Protein AF-A0A7C9AZV1-F1 (afdb_monomer_lite)

Structure (mmCIF, N/CA/C/O backbone):
data_AF-A0A7C9AZV1-F1
#
_entry.id   AF-A0A7C9AZV1-F1
#
loop_
_atom_site.group_PDB
_atom_site.id
_atom_site.type_symbol
_atom_site.label_atom_id
_atom_site.label_alt_id
_atom_site.label_comp_id
_atom_site.label_asym_id
_atom_site.label_entity_id
_atom_site.label_seq_id
_atom_site.pdbx_PDB_ins_code
_atom_site.Cartn_x
_atom_site.Cartn_y
_atom_site.Cartn_z
_atom_site.occupancy
_atom_site.B_iso_or_equiv
_atom_site.auth_seq_id
_atom_site.auth_comp_id
_atom_site.auth_asym_id
_atom_site.auth_atom_id
_atom_site.pdbx_PDB_model_num
ATOM 1 N N . ILE A 1 1 ? -3.620 -3.026 -2.740 1.00 90.94 1 ILE A N 1
ATOM 2 C CA . ILE A 1 1 ? -3.408 -3.235 -1.281 1.00 90.94 1 ILE A CA 1
ATOM 3 C C . ILE A 1 1 ? -4.111 -2.166 -0.442 1.00 90.94 1 ILE A C 1
ATOM 5 O O . ILE A 1 1 ? -5.088 -2.500 0.210 1.00 90.94 1 ILE A O 1
ATOM 9 N N . THR A 1 2 ? -3.701 -0.890 -0.500 1.00 93.62 2 THR A N 1
ATOM 10 C CA . THR A 1 2 ? -4.223 0.191 0.370 1.00 93.62 2 THR A CA 1
ATOM 11 C C . THR A 1 2 ? -5.752 0.277 0.421 1.00 93.62 2 THR A C 1
ATOM 13 O O . THR A 1 2 ? -6.316 0.315 1.506 1.00 93.62 2 THR A O 1
ATOM 16 N N . LYS A 1 3 ? -6.430 0.249 -0.737 1.00 92.31 3 LYS A N 1
ATOM 17 C CA . LYS A 1 3 ? -7.902 0.273 -0.813 1.00 92.31 3 LYS A CA 1
ATOM 18 C C . LYS A 1 3 ? -8.541 -0.881 -0.026 1.00 92.31 3 LYS A C 1
ATOM 20 O O . LYS A 1 3 ? -9.388 -0.643 0.821 1.00 92.31 3 LYS A O 1
ATOM 25 N N . CYS A 1 4 ? -8.059 -2.104 -0.249 1.00 92.94 4 CYS A N 1
ATOM 26 C CA . CYS A 1 4 ? -8.553 -3.306 0.425 1.00 92.94 4 CYS A CA 1
ATOM 27 C C . CYS A 1 4 ? -8.386 -3.221 1.953 1.00 92.94 4 CYS A C 1
ATOM 29 O O . CYS A 1 4 ? -9.315 -3.538 2.689 1.00 92.94 4 CYS A O 1
ATOM 31 N N . VAL A 1 5 ? -7.240 -2.718 2.428 1.00 93.00 5 VAL A N 1
ATOM 32 C CA . VAL A 1 5 ? -6.989 -2.522 3.866 1.00 93.00 5 VAL A CA 1
ATOM 33 C C . VAL A 1 5 ? -7.923 -1.462 4.459 1.00 93.00 5 VAL A C 1
ATOM 35 O O . VAL A 1 5 ? -8.500 -1.690 5.518 1.00 93.00 5 VAL A O 1
ATOM 38 N N . ILE A 1 6 ? -8.129 -0.330 3.775 1.00 93.06 6 ILE A N 1
ATOM 39 C CA . ILE A 1 6 ? -9.076 0.709 4.219 1.00 93.06 6 ILE A CA 1
ATOM 40 C C . ILE A 1 6 ? -10.487 0.131 4.350 1.00 93.06 6 ILE A C 1
ATOM 42 O O . ILE A 1 6 ? -11.146 0.354 5.364 1.00 93.06 6 ILE A O 1
ATOM 46 N N . ASP A 1 7 ? -10.941 -0.620 3.347 1.00 92.56 7 ASP A N 1
ATOM 47 C CA . ASP A 1 7 ? -12.274 -1.220 3.347 1.00 92.56 7 ASP A CA 1
ATOM 48 C C . ASP A 1 7 ? -12.427 -2.241 4.486 1.00 92.56 7 ASP A C 1
ATOM 50 O O . ASP A 1 7 ? -13.462 -2.278 5.152 1.00 92.56 7 ASP A O 1
ATOM 54 N N . ALA A 1 8 ? -11.387 -3.032 4.763 1.00 92.19 8 ALA A N 1
ATOM 55 C CA . ALA A 1 8 ? -11.372 -3.968 5.884 1.00 92.19 8 ALA A CA 1
ATOM 56 C C . ALA A 1 8 ? -11.443 -3.257 7.246 1.00 92.19 8 ALA A C 1
ATOM 58 O O . ALA A 1 8 ? -12.217 -3.669 8.112 1.00 92.19 8 ALA A O 1
ATOM 59 N N . VAL A 1 9 ? -10.697 -2.162 7.432 1.00 91.38 9 VAL A N 1
ATOM 60 C CA . VAL A 1 9 ? -10.749 -1.381 8.678 1.00 91.38 9 VAL A CA 1
ATOM 61 C C . VAL A 1 9 ? -12.118 -0.725 8.856 1.00 91.38 9 VAL A C 1
ATOM 63 O O . VAL A 1 9 ? -12.703 -0.837 9.929 1.00 91.38 9 VAL A O 1
ATOM 66 N N . LYS A 1 10 ? -12.683 -0.115 7.806 1.00 90.56 10 LYS A N 1
ATOM 67 C CA . LYS A 1 10 ? -14.016 0.513 7.861 1.00 90.56 10 LYS A CA 1
ATOM 68 C C . LYS A 1 10 ? -15.132 -0.473 8.202 1.00 90.56 10 LYS A C 1
ATOM 70 O O . LYS A 1 10 ? -16.105 -0.091 8.848 1.00 90.56 10 LYS A O 1
ATOM 75 N N . LYS A 1 11 ? -15.003 -1.740 7.788 1.00 90.31 11 LYS A N 1
ATOM 76 C CA . LYS A 1 11 ? -15.935 -2.809 8.185 1.00 90.31 11 LYS A CA 1
ATOM 77 C C . LYS A 1 11 ? -15.879 -3.102 9.686 1.00 90.31 11 LYS A C 1
ATOM 79 O O . LYS A 1 11 ? -16.921 -3.395 10.262 1.00 90.31 11 LYS A O 1
ATOM 84 N N . LYS A 1 12 ? -14.697 -3.015 10.307 1.00 87.94 12 LYS A N 1
ATOM 85 C CA . LYS A 1 12 ? -14.504 -3.245 11.749 1.00 87.94 12 LYS A CA 1
ATOM 86 C C . LYS A 1 12 ? -14.849 -2.012 12.593 1.00 87.94 12 LYS A C 1
ATOM 88 O O . LYS A 1 12 ? -15.486 -2.152 13.628 1.00 87.94 12 LYS A O 1
ATOM 93 N N . ASN A 1 13 ? -14.477 -0.813 12.144 1.00 84.88 13 ASN A N 1
ATOM 94 C CA . ASN A 1 13 ? -14.783 0.449 12.814 1.00 84.88 13 ASN A CA 1
ATOM 95 C C . ASN A 1 13 ? -15.235 1.502 11.788 1.00 84.88 13 ASN A C 1
ATOM 97 O O . ASN A 1 13 ? -14.424 2.086 11.068 1.00 84.88 13 ASN A O 1
ATOM 101 N N . LYS A 1 14 ? -16.546 1.775 11.745 1.00 78.62 14 LYS A N 1
ATOM 102 C CA . LYS A 1 14 ? -17.144 2.753 10.817 1.00 78.62 14 LYS A CA 1
ATOM 103 C C . LYS A 1 14 ? -16.707 4.197 11.094 1.00 78.62 14 LYS A C 1
ATOM 105 O O . LYS A 1 14 ? -16.764 5.023 10.188 1.00 78.62 14 LYS A O 1
ATOM 110 N N . ASN A 1 15 ? -16.252 4.487 12.313 1.00 75.50 15 ASN A N 1
ATOM 111 C CA . ASN A 1 15 ? -15.811 5.819 12.729 1.00 75.50 15 ASN A CA 1
ATOM 112 C C . ASN A 1 15 ? -14.323 6.067 12.425 1.00 75.50 15 ASN A C 1
ATOM 114 O O . ASN A 1 15 ? -13.855 7.202 12.515 1.00 75.50 15 ASN A O 1
ATOM 118 N N . ALA A 1 16 ? -13.575 5.032 12.023 1.00 77.12 16 ALA A N 1
ATOM 119 C CA . ALA A 1 16 ? -12.172 5.152 11.653 1.00 77.12 16 ALA A CA 1
ATOM 120 C C . ALA A 1 16 ? -12.030 5.860 10.294 1.00 77.12 16 ALA A C 1
ATOM 122 O O . ALA A 1 16 ? -12.050 5.243 9.223 1.00 77.12 16 ALA A O 1
ATOM 123 N N . ASN A 1 17 ? -11.871 7.184 10.322 1.00 78.75 17 ASN A N 1
ATOM 124 C CA . ASN A 1 17 ? -11.694 7.987 9.115 1.00 78.75 17 ASN A CA 1
ATOM 125 C C . ASN A 1 17 ? -10.228 7.951 8.635 1.00 78.75 17 ASN A C 1
ATOM 127 O O . ASN A 1 17 ? -9.450 8.887 8.828 1.00 78.75 17 ASN A O 1
ATOM 131 N N . LEU A 1 18 ? -9.827 6.822 8.041 1.00 87.00 18 LEU A N 1
ATOM 132 C CA . LEU A 1 18 ? -8.464 6.599 7.554 1.00 87.00 18 LEU A CA 1
ATOM 133 C C . LEU A 1 18 ? -8.224 7.239 6.183 1.00 87.00 18 LEU A C 1
ATOM 135 O O . LEU A 1 18 ? -8.861 6.891 5.186 1.00 87.00 18 LEU A O 1
ATOM 139 N N . LYS A 1 19 ? -7.227 8.128 6.115 1.00 90.81 19 LYS A N 1
ATOM 140 C CA . LYS A 1 19 ? -6.720 8.675 4.849 1.00 90.81 19 LYS A CA 1
ATOM 141 C C . LYS A 1 19 ? -5.730 7.694 4.196 1.00 90.81 19 LYS A C 1
ATOM 143 O O . LYS A 1 19 ? -4.938 7.079 4.912 1.00 90.81 19 LYS A O 1
ATOM 148 N N . PRO A 1 20 ? -5.675 7.590 2.851 1.00 92.94 20 PRO A N 1
ATOM 149 C CA . PRO A 1 20 ? -4.786 6.642 2.171 1.00 92.94 20 PRO A CA 1
ATOM 150 C C . PRO A 1 20 ? -3.299 6.785 2.507 1.00 92.94 20 PRO A C 1
ATOM 152 O O . PRO A 1 20 ? -2.593 5.782 2.541 1.00 92.94 20 PRO A O 1
ATOM 155 N N . HIS A 1 21 ? -2.820 8.004 2.770 1.00 92.81 21 HIS A N 1
ATOM 156 C CA . HIS A 1 21 ? -1.419 8.231 3.139 1.00 92.81 21 HIS A CA 1
ATOM 157 C C . HIS A 1 21 ? -1.060 7.595 4.488 1.00 92.81 21 HIS A C 1
ATOM 159 O O . HIS A 1 21 ? 0.030 7.056 4.618 1.00 92.81 21 HIS A O 1
ATOM 165 N N . ILE A 1 22 ? -1.986 7.593 5.458 1.00 92.00 22 ILE A N 1
ATOM 166 C CA . ILE A 1 22 ? -1.762 6.949 6.756 1.00 92.00 22 ILE A CA 1
ATOM 167 C C . ILE A 1 22 ? -1.540 5.464 6.524 1.00 92.00 22 ILE A C 1
ATOM 169 O O . ILE A 1 22 ? -0.515 4.937 6.919 1.00 92.00 22 ILE A O 1
ATOM 173 N N . VAL A 1 23 ? -2.437 4.810 5.786 1.00 93.69 23 VAL A N 1
ATOM 174 C CA . VAL A 1 23 ? -2.317 3.375 5.497 1.00 93.69 23 VAL A CA 1
ATOM 175 C C . VAL A 1 23 ? -1.017 3.048 4.764 1.00 93.69 23 VAL A C 1
ATOM 177 O O . VAL A 1 23 ? -0.386 2.053 5.092 1.00 93.69 23 VAL A O 1
ATOM 180 N N . LYS A 1 24 ? -0.578 3.886 3.814 1.00 93.88 24 LYS A N 1
ATOM 181 C CA . LYS A 1 24 ? 0.710 3.692 3.126 1.00 93.88 24 LYS A CA 1
ATOM 182 C C . LYS A 1 24 ? 1.907 3.717 4.083 1.00 93.88 24 LYS A C 1
ATOM 184 O O . LYS A 1 24 ? 2.826 2.941 3.871 1.00 93.88 24 LYS A O 1
ATOM 189 N N . ASN A 1 25 ? 1.871 4.527 5.141 1.00 94.19 25 ASN A N 1
ATOM 190 C CA . ASN A 1 25 ? 2.954 4.595 6.129 1.00 94.19 25 ASN A CA 1
ATOM 191 C C . ASN A 1 25 ? 3.066 3.332 7.000 1.00 94.19 25 ASN A C 1
ATOM 193 O O . ASN A 1 25 ? 4.118 3.089 7.578 1.00 94.19 25 ASN A O 1
ATOM 197 N N . TYR A 1 26 ? 2.002 2.528 7.090 1.00 92.75 26 TYR A N 1
ATOM 198 C CA . TYR A 1 26 ? 1.999 1.237 7.794 1.00 92.75 26 T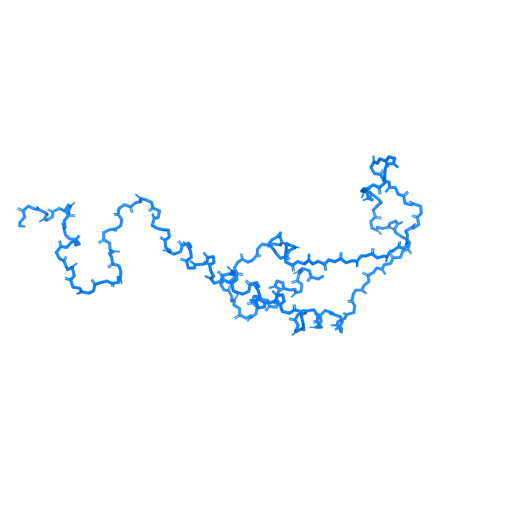YR A CA 1
ATOM 199 C C . TYR A 1 26 ? 2.329 0.053 6.875 1.00 92.75 26 TYR A C 1
ATOM 201 O O . TYR A 1 26 ? 2.222 -1.100 7.288 1.00 92.75 26 TYR A O 1
ATOM 209 N N . LEU A 1 27 ? 2.690 0.310 5.616 1.00 93.25 27 LEU A N 1
ATOM 210 C CA . LEU A 1 27 ? 3.040 -0.728 4.658 1.00 93.25 27 LEU A CA 1
ATOM 211 C C . LEU A 1 27 ? 4.528 -0.664 4.347 1.00 93.25 27 LEU A C 1
ATOM 213 O O . LEU A 1 27 ? 5.050 0.381 3.968 1.00 93.25 27 LEU A O 1
ATOM 217 N N . TRP A 1 28 ? 5.176 -1.821 4.411 1.00 93.25 28 TRP A N 1
ATOM 218 C CA . TRP A 1 28 ? 6.506 -2.012 3.861 1.00 93.25 28 TRP A CA 1
ATOM 219 C C . TRP A 1 28 ? 6.410 -2.994 2.700 1.00 93.25 28 TRP A C 1
ATOM 221 O O . TRP A 1 28 ? 5.999 -4.141 2.875 1.00 93.25 28 TRP A O 1
ATOM 231 N N . VAL A 1 29 ? 6.692 -2.511 1.491 1.00 92.69 29 VAL A N 1
ATOM 232 C CA . VAL A 1 29 ? 6.460 -3.256 0.252 1.00 92.69 29 VAL A CA 1
ATOM 233 C C . VAL A 1 29 ? 7.770 -3.394 -0.502 1.00 92.69 29 VAL A C 1
ATOM 235 O O . VAL A 1 29 ? 8.457 -2.405 -0.743 1.00 92.69 29 VAL A O 1
ATOM 238 N N . PHE A 1 30 ? 8.071 -4.621 -0.911 1.00 94.75 30 PHE A N 1
ATOM 239 C CA . PHE A 1 30 ? 9.182 -4.942 -1.793 1.00 94.75 30 PHE A CA 1
ATOM 240 C C . PHE A 1 30 ? 8.614 -5.283 -3.164 1.00 94.75 30 PHE A C 1
ATOM 242 O O . PHE A 1 30 ? 7.666 -6.065 -3.269 1.00 94.75 30 PHE A O 1
ATOM 249 N N . VAL A 1 31 ? 9.169 -4.675 -4.208 1.00 93.31 31 VAL A N 1
ATOM 250 C CA . VAL A 1 31 ? 8.725 -4.874 -5.587 1.00 93.31 31 VAL A CA 1
ATOM 251 C C . VAL A 1 31 ? 9.936 -5.241 -6.423 1.00 93.31 31 VAL A C 1
ATOM 253 O O . VAL A 1 31 ? 10.929 -4.523 -6.427 1.00 93.31 31 VAL A O 1
ATOM 256 N N . ASN A 1 32 ? 9.828 -6.353 -7.140 1.00 94.12 32 ASN A N 1
ATOM 257 C CA . ASN A 1 32 ? 10.728 -6.705 -8.224 1.00 94.12 32 ASN A CA 1
ATOM 258 C C . ASN A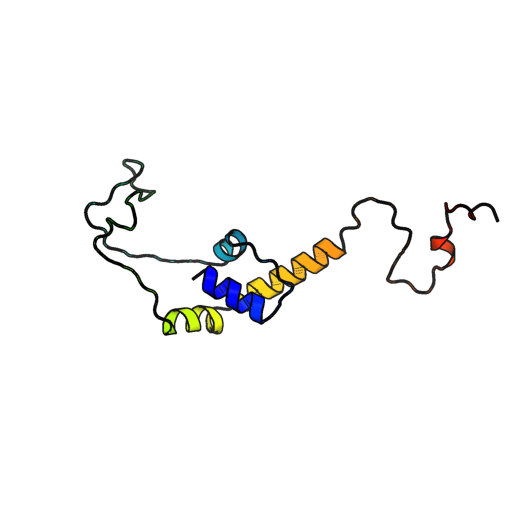 1 32 ? 9.878 -6.840 -9.490 1.00 94.12 32 ASN A C 1
ATOM 260 O O . ASN A 1 32 ? 8.868 -7.546 -9.468 1.00 94.12 32 ASN A O 1
ATOM 264 N N . ALA A 1 33 ? 10.237 -6.126 -10.553 1.00 92.56 33 ALA A N 1
ATOM 265 C CA . ALA A 1 33 ? 9.457 -6.064 -11.782 1.00 92.56 33 ALA A CA 1
ATOM 266 C C . ALA A 1 33 ? 10.368 -5.905 -13.001 1.00 92.56 33 ALA A C 1
ATOM 268 O O . ALA A 1 33 ? 11.424 -5.280 -12.923 1.00 92.56 33 ALA A O 1
ATOM 269 N N . LEU A 1 34 ? 9.916 -6.443 -14.132 1.00 92.88 34 LEU A N 1
ATOM 270 C CA . LEU A 1 34 ? 10.520 -6.239 -15.444 1.00 92.88 34 LEU A CA 1
ATOM 271 C C . LEU A 1 34 ? 9.605 -5.302 -16.232 1.00 92.88 34 LEU A C 1
ATOM 273 O O . LEU A 1 34 ? 8.414 -5.579 -16.360 1.00 92.88 34 LEU A O 1
ATOM 277 N N . ILE A 1 35 ? 10.152 -4.180 -16.693 1.00 93.12 35 ILE A N 1
ATOM 278 C CA . ILE A 1 35 ? 9.411 -3.131 -17.400 1.00 93.12 35 ILE A CA 1
ATOM 279 C C . ILE A 1 35 ? 10.013 -2.978 -18.791 1.00 93.12 35 ILE A C 1
ATOM 281 O O . ILE A 1 35 ? 11.221 -2.765 -18.912 1.00 93.12 35 ILE A O 1
ATOM 285 N N . ASP A 1 36 ? 9.171 -3.045 -19.820 1.00 93.75 36 ASP A N 1
ATOM 286 C CA . ASP A 1 36 ? 9.597 -2.847 -21.202 1.00 93.75 36 ASP A CA 1
ATOM 287 C C . ASP A 1 36 ? 9.912 -1.371 -21.463 1.00 93.75 36 ASP A C 1
ATOM 289 O O . ASP A 1 36 ? 9.087 -0.492 -21.216 1.00 93.75 36 ASP A O 1
ATOM 293 N N . ASN A 1 37 ? 11.113 -1.100 -21.983 1.00 92.88 37 ASN A N 1
ATOM 294 C CA . ASN A 1 37 ? 11.601 0.248 -22.303 1.00 92.88 37 ASN A CA 1
ATOM 295 C C . ASN A 1 37 ? 11.387 1.261 -21.153 1.00 92.88 37 ASN A C 1
ATOM 297 O O . ASN A 1 37 ? 10.629 2.227 -21.297 1.00 92.88 37 ASN A O 1
ATOM 301 N N . PRO A 1 38 ? 12.028 1.055 -19.987 1.00 94.19 38 PRO A N 1
ATOM 302 C CA . PRO A 1 38 ? 11.783 1.883 -18.818 1.00 94.19 38 PRO A CA 1
ATOM 303 C C . PRO A 1 38 ? 12.326 3.305 -19.015 1.00 94.19 38 PRO A C 1
ATOM 305 O O . PRO A 1 38 ? 13.437 3.508 -19.505 1.00 94.19 38 PRO A O 1
ATOM 308 N N . ALA A 1 39 ? 11.546 4.286 -18.572 1.00 95.56 39 ALA A N 1
ATOM 309 C CA . ALA A 1 39 ? 11.896 5.694 -18.520 1.00 95.56 39 ALA A CA 1
ATOM 310 C C . ALA A 1 39 ? 12.027 6.125 -17.058 1.00 95.56 39 ALA A C 1
ATOM 312 O O . ALA A 1 39 ? 11.236 5.715 -16.203 1.00 95.56 39 ALA A O 1
ATOM 313 N N . PHE A 1 40 ? 13.023 6.961 -16.785 1.00 96.81 40 PHE A N 1
ATOM 314 C CA . PHE A 1 40 ? 13.334 7.459 -15.450 1.00 96.81 40 PHE A CA 1
ATOM 315 C C . PHE A 1 40 ? 13.400 8.983 -15.456 1.00 96.81 40 PHE A C 1
ATOM 317 O O . PHE A 1 40 ? 13.541 9.601 -16.511 1.00 96.81 40 PHE A O 1
ATOM 324 N N . ASP A 1 41 ? 13.271 9.586 -14.279 1.00 95.69 41 ASP A N 1
ATOM 325 C CA . ASP A 1 41 ? 13.409 11.033 -14.093 1.00 95.69 41 ASP A CA 1
ATOM 326 C C . ASP A 1 41 ? 14.837 11.541 -14.349 1.00 95.69 41 ASP A C 1
ATOM 328 O O . AS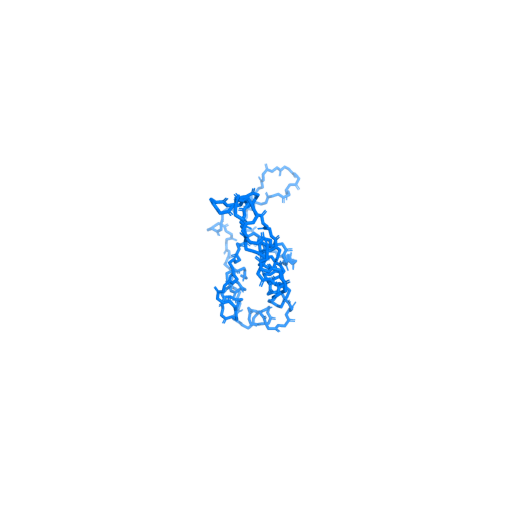P A 1 41 ? 15.030 12.684 -14.762 1.00 95.69 41 ASP A O 1
ATOM 332 N N . SER A 1 42 ? 15.832 10.689 -14.100 1.00 96.00 42 SER A N 1
ATOM 333 C CA . SER A 1 42 ? 17.240 11.054 -14.036 1.00 96.00 42 SER A CA 1
ATOM 334 C C . SER A 1 42 ? 18.162 9.876 -14.362 1.00 96.00 42 SER A C 1
ATOM 336 O O . SER A 1 42 ? 17.746 8.718 -14.468 1.00 96.00 42 SER A O 1
ATOM 338 N N . GLN A 1 43 ? 19.457 10.172 -14.486 1.00 93.56 43 GLN A N 1
ATOM 339 C CA . GLN A 1 43 ? 20.484 9.167 -14.750 1.00 93.56 43 GLN A CA 1
ATOM 340 C C . GLN A 1 43 ? 20.678 8.182 -13.587 1.00 93.56 43 GLN A C 1
ATOM 342 O O . GLN A 1 43 ? 21.070 7.042 -13.837 1.00 93.56 43 GLN A O 1
ATOM 347 N N . THR A 1 44 ? 20.402 8.582 -12.337 1.00 96.06 44 THR A N 1
ATOM 348 C CA . THR A 1 44 ? 20.492 7.667 -11.182 1.00 96.06 44 THR A CA 1
ATOM 349 C C . THR A 1 44 ? 19.363 6.639 -11.174 1.00 96.06 44 THR A C 1
ATOM 351 O O . THR A 1 44 ? 19.482 5.619 -10.501 1.00 96.06 44 THR A O 1
ATOM 354 N N . LYS A 1 45 ? 18.319 6.848 -11.994 1.00 94.56 45 LYS A N 1
ATOM 355 C CA . LYS A 1 45 ? 17.197 5.920 -12.196 1.00 94.56 45 LYS A CA 1
ATOM 356 C C . LYS A 1 45 ? 16.456 5.578 -10.900 1.00 94.56 45 LYS A C 1
ATOM 358 O O . LYS A 1 45 ? 15.950 4.470 -10.741 1.00 94.56 45 LYS A O 1
ATOM 363 N N . GLU A 1 46 ? 16.373 6.544 -9.989 1.00 95.44 46 GLU A N 1
ATOM 364 C CA . GLU A 1 46 ? 15.705 6.389 -8.693 1.00 95.44 46 GLU A CA 1
ATOM 365 C C . GLU A 1 46 ? 14.178 6.386 -8.822 1.00 95.44 46 GLU A C 1
ATOM 367 O O . GLU A 1 46 ? 13.505 5.608 -8.142 1.00 95.44 46 GLU A O 1
ATOM 372 N N . THR A 1 47 ? 13.625 7.196 -9.736 1.00 95.00 47 THR A N 1
ATOM 373 C CA . THR A 1 47 ? 12.177 7.267 -9.965 1.00 95.00 47 THR A CA 1
ATOM 374 C C . THR A 1 47 ? 11.819 6.794 -11.370 1.00 95.00 47 THR A C 1
ATOM 376 O O . THR A 1 47 ? 12.148 7.440 -12.366 1.00 95.00 47 THR A O 1
ATOM 379 N N . LEU A 1 48 ? 11.085 5.682 -11.463 1.00 95.44 48 LEU A N 1
ATOM 380 C CA . LEU A 1 48 ? 10.479 5.228 -12.718 1.00 95.44 48 LEU A CA 1
ATOM 381 C C . LEU A 1 48 ? 9.309 6.153 -13.100 1.00 95.44 48 LEU A C 1
ATOM 383 O O . LEU A 1 48 ? 8.393 6.363 -12.304 1.00 95.44 48 LEU A O 1
ATOM 387 N N . THR A 1 49 ? 9.312 6.666 -14.330 1.00 95.94 49 THR A N 1
ATOM 388 C CA . THR A 1 49 ? 8.291 7.593 -14.857 1.00 95.94 49 THR A CA 1
ATOM 389 C C . THR A 1 49 ? 7.433 6.987 -15.971 1.00 95.94 49 THR A C 1
ATOM 391 O O . THR A 1 49 ? 6.458 7.610 -16.403 1.00 95.94 49 THR A O 1
ATOM 394 N N . THR A 1 50 ? 7.747 5.764 -16.423 1.00 94.56 50 THR A N 1
ATOM 395 C CA . THR A 1 50 ? 6.945 5.028 -17.412 1.00 94.56 50 THR A CA 1
ATOM 396 C C . THR A 1 50 ? 5.479 4.941 -16.975 1.00 94.56 50 THR A C 1
ATOM 398 O O . THR A 1 50 ? 5.162 4.660 -15.818 1.00 94.56 50 THR A O 1
ATOM 401 N N . ARG A 1 51 ? 4.554 5.173 -17.912 1.00 93.50 51 ARG A N 1
ATOM 402 C CA . ARG A 1 51 ? 3.113 5.046 -17.653 1.00 93.50 51 ARG A CA 1
ATOM 403 C C . ARG A 1 51 ? 2.714 3.575 -17.562 1.00 93.50 51 ARG A C 1
ATOM 405 O O . ARG A 1 51 ? 3.213 2.756 -18.324 1.00 93.50 51 ARG A O 1
ATOM 412 N N . LEU A 1 52 ? 1.729 3.270 -16.715 1.00 91.12 52 LEU A N 1
ATOM 413 C CA . LEU A 1 52 ? 1.218 1.906 -16.506 1.00 91.12 52 LEU A CA 1
ATOM 414 C C . LEU A 1 52 ? 0.803 1.205 -17.813 1.00 91.12 52 LEU A C 1
ATOM 416 O O . LEU A 1 52 ? 1.061 0.020 -17.983 1.00 91.12 52 LEU A O 1
ATOM 420 N N . SER A 1 53 ? 0.205 1.938 -18.758 1.00 91.62 53 SER A N 1
ATOM 421 C CA . SER A 1 53 ? -0.198 1.415 -20.075 1.00 91.62 53 SER A CA 1
ATOM 422 C C . SER A 1 53 ? 0.968 0.914 -20.932 1.00 91.62 53 SER A C 1
ATOM 424 O O . SER A 1 53 ? 0.748 0.199 -21.901 1.00 91.62 53 SER A O 1
ATOM 426 N N . SER A 1 54 ? 2.194 1.317 -20.603 1.00 91.50 54 SER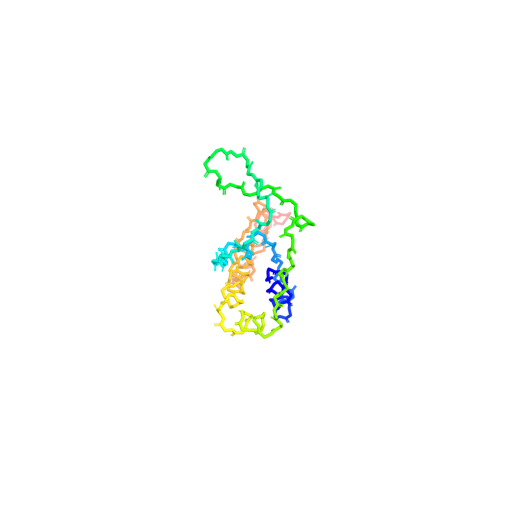 A N 1
ATOM 427 C CA . SER A 1 54 ? 3.413 1.020 -21.355 1.00 91.50 54 SER A CA 1
ATOM 428 C C . SER A 1 54 ? 4.320 0.028 -20.625 1.00 91.50 54 SER A C 1
ATOM 430 O O . SER A 1 54 ? 5.460 -0.145 -21.025 1.00 91.50 54 SER A O 1
ATOM 432 N N . PHE A 1 55 ? 3.842 -0.621 -19.558 1.00 91.88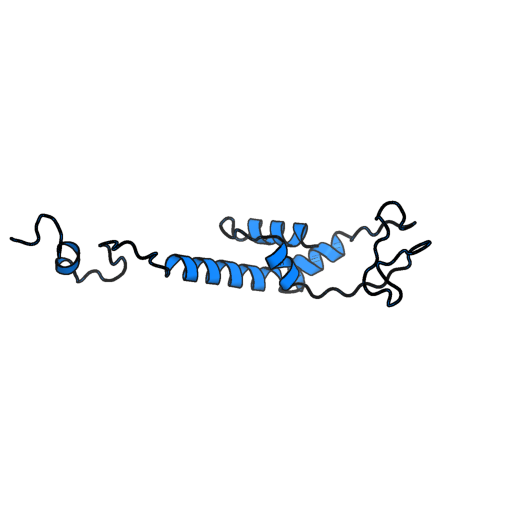 55 PHE A N 1
ATOM 433 C CA . PHE A 1 55 ? 4.639 -1.598 -18.807 1.00 91.88 55 PHE A CA 1
ATOM 434 C C . PHE A 1 55 ? 4.833 -2.930 -19.544 1.00 91.88 55 PHE A C 1
ATOM 436 O O . PHE A 1 55 ? 5.643 -3.740 -19.105 1.00 91.88 55 PHE A O 1
ATOM 443 N N . GLY A 1 56 ? 4.067 -3.192 -20.609 1.00 84.88 56 GLY A N 1
ATOM 444 C CA . GLY A 1 56 ? 4.071 -4.472 -21.335 1.00 84.88 56 GLY A CA 1
ATOM 445 C C . GLY A 1 56 ? 3.360 -5.611 -20.591 1.00 84.88 56 GLY A C 1
ATOM 446 O O . GLY A 1 56 ? 2.856 -6.541 -21.214 1.00 84.88 56 GLY A O 1
ATOM 447 N N . THR A 1 57 ? 3.228 -5.508 -19.266 1.00 86.25 57 THR A N 1
ATOM 448 C CA . THR A 1 57 ? 2.540 -6.478 -18.408 1.00 86.25 57 THR A CA 1
ATOM 449 C C . THR A 1 57 ? 1.612 -5.796 -17.401 1.00 86.25 57 THR A C 1
ATOM 451 O O . THR A 1 57 ? 1.818 -4.649 -16.999 1.00 86.25 57 THR A O 1
ATOM 454 N N . THR A 1 58 ? 0.574 -6.516 -16.970 1.00 88.31 58 THR A N 1
ATOM 455 C CA . THR A 1 58 ? -0.325 -6.098 -15.887 1.00 88.31 58 THR A CA 1
ATOM 456 C C . THR A 1 58 ? -0.028 -6.894 -14.620 1.00 88.31 58 THR A C 1
ATOM 458 O O . THR A 1 58 ? 0.069 -8.118 -14.663 1.00 88.31 58 THR A O 1
ATOM 461 N N . CYS A 1 59 ? 0.064 -6.217 -13.474 1.00 88.50 59 CYS A N 1
ATOM 462 C CA . CYS A 1 59 ? 0.227 -6.863 -12.172 1.00 88.50 59 CYS A CA 1
ATOM 463 C C . CYS A 1 59 ? -1.097 -6.828 -11.400 1.00 88.50 59 CYS A C 1
ATOM 465 O O . CYS A 1 59 ? -1.426 -5.836 -10.744 1.00 88.50 59 CYS A O 1
ATOM 467 N N . GLU A 1 60 ? -1.864 -7.915 -11.484 1.00 90.75 60 GLU A N 1
ATOM 468 C CA . GLU A 1 60 ? -3.066 -8.108 -10.675 1.00 90.75 60 GLU A CA 1
ATOM 469 C C . GLU A 1 60 ? -2.740 -8.925 -9.424 1.00 90.75 60 GLU A C 1
ATOM 471 O O . GLU A 1 60 ? -2.180 -10.021 -9.479 1.00 90.75 60 GLU A O 1
ATOM 476 N N . LEU A 1 61 ? -3.088 -8.383 -8.258 1.00 91.56 61 LEU A N 1
ATOM 477 C CA . LEU A 1 61 ? -2.861 -9.061 -6.987 1.00 91.56 61 LEU A CA 1
ATOM 478 C C . LEU A 1 61 ? -3.991 -10.053 -6.728 1.00 91.56 61 LEU A C 1
ATOM 480 O O . LEU A 1 61 ? -5.151 -9.658 -6.654 1.00 91.56 61 LEU A O 1
ATOM 484 N N . SER A 1 62 ? -3.645 -11.324 -6.517 1.00 94.62 62 SER A N 1
ATOM 485 C CA . SER A 1 62 ? -4.642 -12.355 -6.212 1.00 94.62 62 SER A CA 1
ATOM 486 C C . SER A 1 62 ? -5.430 -12.060 -4.927 1.00 94.62 62 SER A C 1
ATOM 488 O O . SER A 1 62 ? -4.878 -11.592 -3.925 1.00 94.62 62 SER A O 1
ATOM 490 N N . ASP A 1 63 ? -6.705 -12.451 -4.901 1.00 93.19 63 ASP A N 1
ATOM 491 C CA . ASP A 1 63 ? -7.551 -12.331 -3.705 1.00 93.19 63 ASP A CA 1
ATOM 492 C C . ASP A 1 63 ? -6.976 -13.084 -2.502 1.00 93.19 63 ASP A C 1
ATOM 494 O O . ASP A 1 63 ? -7.094 -12.640 -1.361 1.00 93.19 63 ASP A O 1
ATOM 498 N N . LYS A 1 64 ? -6.307 -14.218 -2.748 1.00 93.81 64 LYS A N 1
ATOM 499 C CA . LYS A 1 64 ? -5.614 -14.988 -1.706 1.00 93.81 64 LYS A CA 1
ATOM 500 C C . LYS A 1 64 ? -4.515 -14.159 -1.042 1.00 93.81 64 LYS A C 1
ATOM 502 O O . LYS A 1 64 ? -4.385 -14.193 0.179 1.00 93.81 64 LYS A O 1
ATOM 507 N N . PHE A 1 65 ? -3.738 -13.414 -1.829 1.00 94.19 65 PHE A N 1
ATOM 508 C CA . PHE A 1 65 ? -2.712 -12.516 -1.304 1.00 94.19 65 PHE A CA 1
ATOM 509 C C . PHE A 1 65 ? -3.340 -11.376 -0.498 1.00 94.19 65 PHE A C 1
ATOM 511 O O . PHE A 1 65 ? -2.927 -11.127 0.631 1.00 94.19 65 PHE A O 1
ATOM 518 N N . LEU A 1 66 ? -4.382 -10.730 -1.030 1.00 93.69 66 LEU A N 1
ATOM 519 C CA . LEU A 1 66 ? -5.063 -9.634 -0.338 1.00 93.69 66 LEU A CA 1
ATOM 520 C C . LEU A 1 66 ? -5.676 -10.078 0.998 1.00 93.69 66 LEU A C 1
ATOM 522 O O . LEU A 1 66 ? -5.515 -9.371 1.989 1.00 93.69 66 LEU A O 1
ATOM 526 N N . LYS A 1 67 ? -6.294 -11.265 1.057 1.00 92.88 67 LYS A N 1
ATOM 527 C CA . LYS A 1 67 ? -6.788 -11.852 2.314 1.00 92.88 67 LYS A CA 1
ATOM 528 C C . LYS A 1 67 ? -5.662 -12.083 3.316 1.00 92.88 67 LYS A C 1
ATOM 530 O O . LYS A 1 67 ? -5.774 -11.650 4.453 1.00 92.88 67 LYS A O 1
ATOM 535 N N . LYS A 1 68 ? -4.535 -12.668 2.889 1.00 93.69 68 LYS A N 1
ATOM 536 C CA . LYS A 1 68 ? -3.361 -12.842 3.765 1.00 93.69 68 LYS A CA 1
ATOM 537 C C . LYS A 1 68 ? -2.838 -11.517 4.315 1.00 93.69 68 LYS A C 1
ATOM 539 O O . LYS A 1 68 ? -2.440 -11.463 5.471 1.00 93.69 68 LYS A O 1
ATOM 544 N N . VAL A 1 69 ? -2.850 -10.450 3.517 1.00 92.88 69 VAL A N 1
ATOM 545 C CA . VAL A 1 69 ? -2.460 -9.120 3.999 1.00 92.88 69 VAL A CA 1
ATOM 546 C C . VAL A 1 69 ? -3.458 -8.609 5.038 1.00 92.88 69 VAL A C 1
ATOM 548 O O . VAL A 1 69 ? -3.043 -8.150 6.094 1.00 92.88 69 VAL A O 1
ATOM 551 N N . VAL A 1 70 ? -4.760 -8.695 4.774 1.00 92.50 70 VAL A N 1
ATOM 552 C CA . VAL A 1 70 ? -5.790 -8.191 5.696 1.00 92.50 70 VAL A CA 1
ATOM 553 C C . VAL A 1 70 ? -5.818 -8.975 7.012 1.00 92.50 70 VAL A C 1
ATOM 555 O O . VAL A 1 70 ? -5.878 -8.356 8.073 1.00 92.50 70 VAL A O 1
ATOM 558 N N . ASP A 1 71 ? -5.736 -10.303 6.944 1.00 89.81 71 ASP A N 1
ATOM 559 C CA . ASP A 1 71 ? -5.957 -11.188 8.092 1.00 89.81 71 ASP A CA 1
ATOM 560 C C . ASP A 1 71 ? -4.657 -11.589 8.807 1.00 89.81 71 ASP A C 1
ATOM 562 O O . ASP A 1 71 ? -4.679 -11.884 9.995 1.00 89.81 71 ASP A O 1
ATOM 566 N N . GLY A 1 72 ? -3.523 -11.623 8.100 1.00 87.50 72 GLY A N 1
ATOM 567 C CA . GLY A 1 72 ? -2.278 -12.216 8.602 1.00 87.50 72 GLY A CA 1
ATOM 568 C C . GLY A 1 72 ? -1.131 -11.241 8.866 1.00 87.50 72 GLY A C 1
ATOM 569 O O . GLY A 1 72 ? -0.135 -11.646 9.453 1.00 87.50 72 GLY A O 1
ATOM 570 N N . SER A 1 73 ? -1.221 -9.978 8.431 1.00 87.50 73 SER A N 1
ATOM 571 C CA . SER A 1 73 ? -0.099 -9.026 8.560 1.00 87.50 73 SER A CA 1
ATOM 572 C C . SER A 1 73 ? -0.147 -8.132 9.803 1.00 87.50 73 SER A C 1
ATOM 574 O O . SER A 1 73 ? 0.774 -7.349 10.015 1.00 87.50 73 SER A O 1
ATOM 576 N N . GLY A 1 74 ? -1.231 -8.170 10.588 1.00 90.81 74 GLY A N 1
ATOM 577 C CA . GLY A 1 74 ? -1.433 -7.278 11.743 1.00 90.81 74 GLY A CA 1
ATOM 578 C C . GLY A 1 74 ? -1.599 -5.789 11.389 1.00 90.81 74 GLY A C 1
ATOM 579 O O . GLY A 1 74 ? -1.778 -4.939 12.268 1.00 90.81 74 GLY A O 1
ATOM 580 N N . VAL A 1 75 ? -1.587 -5.438 10.094 1.00 93.25 75 VAL A N 1
ATOM 581 C CA . VAL A 1 75 ? -1.722 -4.049 9.629 1.00 93.25 75 VAL A CA 1
ATOM 582 C C . VAL A 1 75 ? -3.080 -3.456 10.006 1.00 93.25 75 VAL A C 1
ATOM 584 O O . VAL A 1 75 ? -3.176 -2.287 10.369 1.00 93.25 75 VAL A O 1
ATOM 587 N N . VAL A 1 76 ? -4.141 -4.269 9.960 1.00 92.94 76 VAL A N 1
ATOM 588 C CA . VAL A 1 76 ? -5.509 -3.840 10.282 1.00 92.94 76 VAL A CA 1
ATOM 589 C C . VAL A 1 76 ? -5.637 -3.504 11.766 1.00 92.94 76 VAL A C 1
ATOM 591 O O . VAL A 1 76 ? -6.231 -2.486 12.106 1.00 92.94 76 VAL A O 1
ATOM 594 N N . GLU A 1 77 ? -5.060 -4.323 12.644 1.00 92.12 77 GLU A N 1
ATOM 595 C CA . GLU A 1 77 ? -5.061 -4.099 14.096 1.00 92.12 77 GLU A CA 1
ATOM 596 C C . GLU A 1 77 ? -4.250 -2.857 14.466 1.00 92.12 77 GLU A C 1
ATOM 598 O O . GLU A 1 77 ? -4.726 -2.008 15.218 1.00 92.12 77 GLU A O 1
ATOM 603 N N . SER A 1 78 ? -3.068 -2.702 13.864 1.00 92.81 78 SER A N 1
ATOM 604 C CA . SER A 1 78 ? -2.225 -1.517 14.053 1.00 92.81 78 SER A CA 1
ATOM 605 C C . SER A 1 78 ? -2.950 -0.229 13.645 1.00 92.81 78 SER A C 1
ATOM 607 O O . SER A 1 78 ? -2.885 0.780 14.348 1.00 92.81 78 SER A O 1
ATOM 609 N N . LEU A 1 79 ? -3.690 -0.264 12.531 1.00 93.00 79 LEU A N 1
ATOM 610 C CA . LEU A 1 79 ? -4.472 0.877 12.048 1.00 93.00 79 LEU A CA 1
ATOM 611 C C . LEU A 1 79 ? -5.713 1.166 12.898 1.00 93.00 79 LEU A C 1
ATOM 613 O O . LEU A 1 79 ? -6.059 2.334 13.065 1.00 93.00 79 LEU A O 1
ATOM 617 N N . LEU A 1 80 ? -6.380 0.137 13.429 1.00 92.00 80 LEU A N 1
ATOM 618 C CA . LEU A 1 80 ? -7.489 0.305 14.374 1.00 92.00 80 LEU A CA 1
ATOM 619 C C . LEU A 1 80 ? -7.004 0.967 15.666 1.00 92.00 80 LEU A C 1
ATOM 621 O O . LEU A 1 80 ? -7.560 1.982 16.068 1.00 92.00 80 LEU A O 1
ATOM 625 N N . SER A 1 81 ? -5.901 0.473 16.234 1.00 91.06 81 SER A N 1
ATOM 626 C CA . SER A 1 81 ? -5.267 1.067 17.416 1.00 91.06 81 SER A CA 1
ATOM 627 C C . SER A 1 81 ? -4.866 2.528 17.179 1.00 91.06 81 SER A C 1
ATOM 629 O O . SER A 1 81 ? -5.138 3.402 18.005 1.00 91.06 81 SER A O 1
ATOM 631 N N . TRP A 1 82 ? -4.296 2.838 16.007 1.00 90.94 82 TRP A N 1
ATOM 632 C CA . TRP A 1 82 ? -4.006 4.221 15.628 1.00 90.94 82 TRP A CA 1
ATOM 633 C C . TRP A 1 82 ? -5.270 5.084 15.537 1.00 90.94 82 TRP A C 1
ATOM 635 O O . TRP A 1 82 ? -5.260 6.228 15.995 1.00 90.94 82 TRP A O 1
ATOM 645 N N . ALA A 1 83 ? -6.350 4.560 14.950 1.00 90.31 83 ALA A N 1
ATOM 646 C CA . ALA A 1 83 ? -7.607 5.288 14.801 1.00 90.31 83 ALA A CA 1
ATOM 647 C C . ALA A 1 83 ? -8.240 5.600 16.164 1.00 90.31 83 ALA A C 1
ATOM 649 O O . ALA A 1 83 ? -8.619 6.747 16.404 1.00 90.31 83 ALA A O 1
ATOM 650 N N . ASP A 1 84 ? -8.269 4.622 17.069 1.00 88.88 84 ASP A N 1
ATOM 651 C CA . ASP A 1 84 ? -8.790 4.789 18.426 1.00 88.88 84 ASP A CA 1
ATOM 652 C C . ASP A 1 84 ? -7.942 5.796 19.215 1.00 88.88 84 ASP A C 1
ATOM 654 O O . ASP A 1 84 ? -8.473 6.749 19.789 1.00 88.88 84 ASP A O 1
ATOM 658 N N . TYR A 1 85 ? -6.610 5.675 19.154 1.00 88.31 85 TYR A N 1
ATOM 659 C CA . TYR A 1 85 ? -5.693 6.641 19.764 1.00 88.31 85 TYR A CA 1
ATOM 660 C C . TYR A 1 85 ? -5.920 8.059 19.232 1.00 88.31 85 TYR A C 1
ATOM 662 O O . TYR A 1 85 ? -5.969 9.026 19.999 1.00 88.31 85 TYR A O 1
ATOM 670 N N . LYS A 1 86 ? -6.072 8.202 17.912 1.00 87.75 86 LYS A N 1
ATOM 671 C CA . LYS A 1 86 ? -6.304 9.492 17.264 1.00 87.75 86 LYS A CA 1
ATOM 672 C C . LYS A 1 86 ? -7.626 10.102 17.721 1.00 87.75 86 LYS A C 1
ATOM 674 O O . LYS A 1 86 ? -7.645 11.284 18.061 1.00 87.75 86 LYS A O 1
ATOM 679 N N . GLN A 1 87 ? -8.684 9.299 17.807 1.00 85.44 87 GLN A N 1
ATOM 680 C CA . GLN A 1 87 ? -9.986 9.727 18.305 1.00 85.44 87 GLN A CA 1
ATOM 681 C C . GLN A 1 87 ? -9.919 10.146 19.778 1.00 85.44 87 GLN A C 1
ATOM 683 O O . GLN A 1 87 ? -10.375 11.234 20.115 1.00 85.44 87 GLN A O 1
ATOM 688 N N . THR A 1 88 ? -9.302 9.350 20.658 1.00 85.12 88 THR A N 1
ATOM 689 C CA . THR A 1 88 ? -9.116 9.728 22.070 1.00 85.12 88 THR A CA 1
ATOM 690 C C . THR A 1 88 ? -8.302 11.013 22.204 1.00 85.12 88 THR A C 1
ATOM 692 O O . THR A 1 88 ? -8.625 11.871 23.023 1.00 85.12 88 THR A O 1
ATOM 695 N N . LYS A 1 89 ? -7.250 11.177 21.396 1.00 86.12 89 LYS A N 1
ATOM 696 C CA . LYS A 1 89 ? -6.426 12.389 21.396 1.00 86.12 89 LYS A CA 1
ATOM 697 C C . LYS A 1 89 ? -7.217 13.612 20.943 1.00 86.12 89 LYS A C 1
ATOM 699 O O . LYS A 1 89 ? -7.065 14.668 21.545 1.00 86.12 89 LYS A O 1
ATOM 704 N N . ASP A 1 90 ? -8.033 13.480 19.902 1.00 83.62 90 ASP A N 1
ATOM 705 C CA . ASP A 1 90 ? -8.846 14.583 19.394 1.00 83.62 90 ASP A CA 1
ATOM 706 C C . ASP A 1 90 ? -10.018 14.908 20.344 1.00 83.62 90 ASP A C 1
ATOM 708 O O . ASP A 1 90 ? -10.326 16.079 20.515 1.00 83.62 90 ASP A O 1
ATOM 712 N N . LEU A 1 91 ? -10.583 13.927 21.062 1.00 78.25 91 LEU A N 1
ATOM 713 C CA . LEU A 1 91 ? -11.559 14.160 22.142 1.00 78.25 91 LEU A CA 1
ATOM 714 C C . LEU A 1 91 ? -10.952 14.886 23.352 1.00 78.25 91 LEU A C 1
ATOM 716 O O . LEU A 1 91 ? -11.611 15.711 23.975 1.00 78.25 91 LEU A O 1
ATOM 720 N N . LYS A 1 92 ? -9.690 14.589 23.690 1.00 77.06 92 LYS A N 1
ATOM 721 C CA . LYS A 1 92 ? -8.949 15.271 24.765 1.00 77.06 92 LYS A CA 1
ATOM 722 C C . LYS A 1 92 ? -8.513 16.687 24.394 1.00 77.06 92 LYS A C 1
ATOM 724 O O . LYS A 1 92 ? -8.123 17.444 25.279 1.00 77.06 92 LYS A O 1
ATOM 729 N N . LYS A 1 93 ? -8.542 17.055 23.110 1.00 71.81 93 LYS A N 1
ATOM 730 C CA . LYS A 1 93 ? -8.318 18.439 22.697 1.00 71.81 93 LYS A CA 1
ATOM 731 C C . LYS A 1 93 ? -9.569 19.251 23.013 1.00 71.81 93 LYS A C 1
ATOM 733 O O . LYS A 1 93 ? -10.509 19.302 22.229 1.00 71.81 93 LYS A O 1
ATOM 738 N N . THR A 1 94 ? -9.552 19.931 24.149 1.00 65.75 94 THR A N 1
ATOM 739 C CA . THR A 1 94 ? -10.390 21.104 24.384 1.00 65.75 94 THR A CA 1
ATOM 740 C C . THR A 1 94 ? -9.840 22.237 23.529 1.00 65.75 94 THR A C 1
ATOM 742 O O . THR A 1 94 ? -8.952 22.980 23.941 1.00 65.75 94 THR A O 1
ATOM 745 N N . ASP A 1 95 ? -10.311 22.317 22.286 1.00 55.44 95 ASP A N 1
ATOM 746 C CA . ASP A 1 95 ? -10.060 23.470 21.426 1.00 55.44 95 ASP A CA 1
ATOM 747 C C . ASP A 1 95 ? -10.521 24.706 22.208 1.00 55.44 95 ASP A C 1
ATOM 749 O O . ASP A 1 95 ? -11.670 24.724 22.644 1.00 55.44 95 ASP A O 1
ATOM 753 N N . GLY A 1 96 ? -9.605 25.644 22.483 1.00 54.59 96 GLY A N 1
ATOM 754 C CA . GLY A 1 96 ? -9.588 26.636 23.581 1.00 54.59 96 GLY A CA 1
ATOM 755 C C . GLY A 1 96 ? -10.775 27.598 23.756 1.00 54.59 96 GLY A C 1
ATOM 756 O O . GLY A 1 96 ? -10.634 28.654 24.368 1.00 54.59 96 GLY A O 1
ATOM 757 N N . THR A 1 97 ? -11.958 27.258 23.270 1.00 54.66 97 THR A N 1
ATOM 758 C CA . THR A 1 97 ? -13.224 27.804 23.736 1.00 54.66 97 THR A CA 1
ATOM 759 C C . THR A 1 97 ? -13.444 27.321 25.168 1.00 54.66 97 THR A C 1
ATOM 761 O O . THR A 1 97 ? -13.459 26.120 25.421 1.00 54.66 97 THR A O 1
ATOM 764 N N . LYS A 1 98 ? -13.614 28.242 26.124 1.00 51.88 98 LYS A N 1
ATOM 765 C CA . LYS A 1 98 ? -14.024 27.928 27.503 1.00 51.88 98 LYS A CA 1
ATOM 766 C C . LYS A 1 98 ? -15.380 27.207 27.502 1.00 51.88 98 LYS A C 1
ATOM 768 O O . LYS A 1 98 ? -16.421 27.824 27.703 1.00 51.88 98 LYS A O 1
ATOM 773 N N . THR A 1 99 ? -15.398 25.901 27.274 1.00 53.72 99 THR A N 1
ATOM 774 C CA . THR A 1 99 ? -16.587 25.078 27.480 1.00 53.72 99 THR A CA 1
ATOM 775 C C . THR A 1 99 ? -16.715 24.793 28.969 1.00 53.72 99 THR A C 1
ATOM 777 O O . THR A 1 99 ? -15.913 24.062 29.539 1.00 53.72 99 THR A O 1
ATOM 780 N N . ARG A 1 100 ? -17.748 25.375 29.589 1.00 52.66 100 ARG A N 1
ATOM 781 C CA . ARG A 1 100 ? -18.097 25.275 31.020 1.00 52.66 100 ARG A CA 1
ATOM 782 C C . ARG A 1 100 ? -18.405 23.863 31.530 1.00 52.66 100 ARG A C 1
ATOM 784 O O . ARG A 1 100 ? -18.769 23.728 32.684 1.00 52.66 100 ARG A O 1
ATOM 791 N N . ARG A 1 101 ? -18.326 22.819 30.701 1.00 55.00 101 ARG A N 1
ATOM 792 C CA . ARG A 1 101 ? -18.743 21.465 31.084 1.00 55.00 101 ARG A CA 1
ATOM 793 C C . ARG A 1 101 ? -17.541 20.549 31.231 1.00 55.00 101 ARG A C 1
ATOM 795 O O . ARG A 1 101 ? -17.016 20.029 30.250 1.00 55.00 101 ARG A O 1
ATOM 802 N N . ILE A 1 102 ? -17.148 20.335 32.481 1.00 56.53 102 ILE A N 1
ATOM 803 C CA . ILE A 1 102 ? -16.258 19.248 32.882 1.00 56.53 102 ILE A CA 1
ATOM 804 C C . ILE A 1 102 ? -17.118 17.979 32.885 1.00 56.53 102 ILE A C 1
ATOM 806 O O . ILE A 1 102 ? -17.984 17.809 33.736 1.00 56.53 102 ILE A O 1
ATOM 810 N N . LEU A 1 103 ? -16.950 17.121 31.878 1.00 59.69 103 LEU A N 1
ATOM 811 C CA . LEU A 1 103 ? -17.833 15.968 31.645 1.00 59.69 103 LEU A CA 1
ATOM 812 C C . LEU A 1 103 ? -17.557 14.752 32.550 1.00 59.69 103 LEU A C 1
ATOM 814 O O . LEU A 1 103 ? -18.274 13.767 32.419 1.00 59.69 103 LEU A O 1
ATOM 818 N N . ASP A 1 104 ? -16.566 14.806 33.448 1.00 52.88 104 ASP A N 1
ATOM 819 C CA . ASP A 1 104 ? -16.051 13.599 34.123 1.00 52.88 104 ASP A CA 1
ATOM 820 C C . ASP A 1 104 ? -15.865 13.721 35.649 1.00 52.88 104 ASP A C 1
ATOM 822 O O . ASP A 1 104 ? -15.201 12.896 36.270 1.00 52.88 104 ASP A O 1
ATOM 826 N N . VAL A 1 105 ? -16.439 14.746 36.297 1.00 51.94 105 VAL A N 1
ATOM 827 C CA . VAL A 1 105 ? -16.397 14.863 37.769 1.00 51.94 105 VAL A CA 1
ATOM 828 C C . VAL A 1 105 ? -17.777 15.255 38.317 1.00 51.94 105 VAL A C 1
ATOM 830 O O . VAL A 1 105 ? -18.119 16.435 38.315 1.00 51.94 105 VAL A O 1
ATOM 833 N N . PRO A 1 106 ? -18.574 14.299 38.839 1.00 54.00 106 PRO A N 1
ATOM 834 C CA . PRO A 1 106 ? -19.939 14.549 39.320 1.00 54.00 106 PRO A CA 1
ATOM 835 C C . PRO A 1 106 ? -20.034 15.342 40.638 1.00 54.00 106 PRO A C 1
ATOM 837 O O . PRO A 1 106 ? -21.120 15.477 41.186 1.00 54.00 106 PRO A O 1
ATOM 840 N N . LYS A 1 107 ? -18.918 15.845 41.185 1.00 50.91 107 LYS A N 1
ATOM 841 C CA . LYS A 1 107 ? -18.870 16.527 42.495 1.00 50.91 107 LYS A CA 1
ATOM 842 C C . LYS A 1 107 ? -18.517 18.018 42.436 1.00 50.91 107 LYS A C 1
ATOM 844 O O . LYS A 1 107 ? -18.225 18.603 43.471 1.00 50.91 107 LYS A O 1
ATOM 849 N N . LEU A 1 108 ? -18.518 18.633 41.255 1.00 49.50 108 LEU A N 1
ATOM 850 C CA . LEU A 1 108 ? -18.226 20.062 41.086 1.00 49.50 108 LEU A CA 1
ATOM 851 C C . LEU A 1 108 ? -19.371 20.741 40.325 1.00 49.50 108 LEU A C 1
ATOM 853 O O . LEU A 1 108 ? -19.216 21.120 39.167 1.00 49.50 108 LEU A O 1
ATOM 857 N N . GLU A 1 109 ? -20.536 20.868 40.966 1.00 53.41 109 GLU A N 1
ATOM 858 C CA . GLU A 1 109 ? -21.642 21.667 40.414 1.00 53.41 109 GLU A CA 1
ATOM 859 C C . GLU A 1 109 ? -21.325 23.173 40.449 1.00 53.41 109 GLU A C 1
ATOM 861 O O . GLU A 1 109 ? -21.592 23.875 39.474 1.00 53.41 109 GLU A O 1
ATOM 866 N N . ASP A 1 110 ? -20.618 23.639 41.483 1.00 53.75 110 ASP A N 1
ATOM 867 C CA . ASP A 1 110 ? -20.304 25.062 41.699 1.00 53.75 110 ASP A CA 1
ATOM 868 C C . ASP A 1 110 ? -19.371 25.662 40.629 1.00 53.75 110 ASP A C 1
ATOM 870 O O . ASP A 1 110 ? -19.405 26.858 40.334 1.00 53.75 110 ASP A O 1
ATOM 874 N N . ALA A 1 111 ? -18.544 24.831 39.987 1.00 56.25 111 ALA A N 1
ATOM 875 C CA . ALA A 1 111 ? -17.609 25.279 38.953 1.00 56.25 111 ALA A CA 1
ATOM 876 C C . ALA A 1 111 ? -18.284 25.534 37.592 1.00 56.25 111 ALA A C 1
ATOM 878 O O . ALA A 1 111 ? -17.704 26.212 36.740 1.00 56.25 111 ALA A O 1
ATOM 879 N N . ASN A 1 112 ? -19.501 25.019 37.377 1.00 54.66 112 ASN A N 1
ATOM 880 C CA . ASN A 1 112 ? -20.225 25.208 36.118 1.00 54.66 112 ASN A CA 1
ATOM 881 C C . ASN A 1 112 ? -20.876 26.602 36.025 1.00 54.66 112 ASN A C 1
ATOM 883 O O . ASN A 1 112 ? -21.109 27.091 34.916 1.00 54.66 112 ASN A O 1
ATOM 887 N N . GLU A 1 113 ? -21.149 27.256 37.161 1.00 56.44 113 GLU A N 1
ATOM 888 C CA . GLU A 1 113 ? -21.786 28.583 37.219 1.00 56.44 113 GLU A CA 1
ATOM 889 C C . GLU A 1 113 ? -20.786 29.743 37.385 1.00 56.44 113 GLU A C 1
ATOM 891 O O . GLU A 1 113 ? -21.123 30.909 37.141 1.00 56.44 113 GLU A O 1
ATOM 896 N N . ALA A 1 114 ? -19.523 29.437 37.697 1.00 55.94 114 ALA A N 1
ATOM 897 C CA . ALA A 1 114 ? -18.457 30.424 37.825 1.00 55.94 114 ALA A CA 1
ATOM 898 C C . ALA A 1 114 ? -18.221 31.188 36.501 1.00 55.94 114 ALA A C 1
ATOM 900 O O . ALA A 1 114 ? -17.856 30.628 35.462 1.00 55.94 114 ALA A O 1
ATOM 901 N N . GLY A 1 115 ? -18.447 32.506 36.536 1.00 58.62 115 GLY A N 1
ATOM 902 C CA . GLY A 1 115 ? -18.341 33.411 35.385 1.00 58.62 115 GLY A CA 1
ATOM 903 C C . GLY A 1 115 ? -19.539 33.398 34.423 1.00 58.62 115 GLY A C 1
ATOM 904 O O . GLY A 1 115 ? -19.404 33.868 33.292 1.00 58.62 115 GLY A O 1
ATOM 905 N N . GLY A 1 116 ? -20.678 32.807 34.814 1.00 60.09 116 GLY A N 1
ATOM 906 C CA . GLY A 1 116 ? -21.983 32.914 34.144 1.00 60.09 116 GLY A CA 1
ATOM 907 C C . GLY A 1 116 ? -22.770 34.168 34.505 1.00 60.09 116 GLY A C 1
ATOM 908 O O . GLY A 1 116 ? -22.391 34.918 35.389 1.00 60.09 116 GLY A O 1
ATOM 909 N N . SER A 1 117 ? -23.918 34.381 33.856 1.00 56.94 117 SER A N 1
ATOM 910 C CA . SER A 1 117 ? -24.829 35.491 34.189 1.00 56.94 117 SER A CA 1
ATOM 911 C C . SER A 1 117 ? -25.393 35.419 35.618 1.00 56.94 117 SER A C 1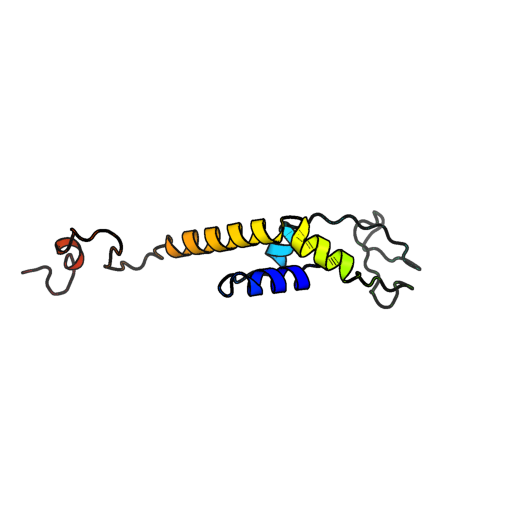
ATOM 913 O O . SER A 1 117 ? -26.014 36.374 36.066 1.00 56.94 117 SER A O 1
ATOM 915 N N . LYS A 1 118 ? -25.188 34.293 36.316 1.00 58.22 118 LYS A N 1
ATOM 916 C CA . LYS A 1 118 ? -25.539 34.066 37.722 1.00 58.22 118 LYS A CA 1
ATOM 917 C C . LYS A 1 118 ? -24.344 34.129 38.680 1.00 58.22 118 LYS A C 1
ATOM 919 O O . LYS A 1 118 ? -24.523 33.894 39.861 1.00 58.22 118 LYS A O 1
ATOM 924 N N . SER A 1 119 ? -23.138 34.483 38.228 1.00 54.81 119 SER A N 1
ATOM 925 C CA . SER A 1 119 ? -21.935 34.480 39.082 1.00 54.81 119 SER A CA 1
ATOM 926 C C . SER A 1 119 ? -21.893 35.584 40.152 1.00 54.81 119 SER A C 1
ATOM 928 O O . SER A 1 119 ? -20.832 35.852 40.713 1.00 54.81 119 SER A O 1
ATOM 930 N N . HIS A 1 120 ? -22.994 36.304 40.354 1.00 58.62 120 HIS A N 1
ATOM 931 C CA . HIS A 1 120 ? -23.138 37.379 41.337 1.00 58.62 120 HIS A CA 1
ATOM 932 C C . HIS A 1 120 ? -24.331 37.154 42.279 1.00 58.62 120 HIS A C 1
ATOM 934 O O . HIS A 1 120 ? -24.789 38.098 42.922 1.00 58.62 120 HIS A O 1
ATOM 940 N N . GLN A 1 121 ? -24.830 35.917 42.344 1.00 49.69 121 GLN A N 1
ATOM 941 C CA . GLN A 1 121 ? -25.655 35.427 43.446 1.00 49.69 121 GLN A CA 1
ATOM 942 C C . GLN A 1 121 ? -24.862 34.419 44.266 1.00 49.69 121 GLN A C 1
ATOM 944 O O . GLN A 1 121 ? -24.080 33.662 43.650 1.00 49.69 121 GLN A O 1
#

Organism: Opuntia streptacantha (NCBI:txid393608)

pLDDT: mean 82.52, std 15.67, range [49.5, 96.81]

Radius of gyration: 24.93 Å; chains: 1; bounding box: 46×52×66 Å

InterPro domains:
  IPR013506 DNA topoisomerase, type IIA, subunit B, domain 2 [PF00204] (1-93)
  IPR014721 Small ribosomal subunit protein uS5 domain 2-type fold, subgroup [G3DSA:3.30.230.10] (1-79)
  IPR020568 Ribosomal protein uS5 domain 2-type superfamily [SSF54211] (1-93)
  IPR050634 DNA Topoisomerase II [PTHR10169] (1-120)

Sequence (121 aa):
ITKCVIDAVKKKNKNANLKPHIVKNYLWVFVNALIDNPAFDSQTKETLTTRLSSFGTTCELSDKFLKKVVDGSGVVESLLSWADYKQTKDLKKTDGTKTRRILDVPKLEDANEAGGSKSHQ

Foldseek 3Di:
DLVLLVVLLCVVPVQQPDDSVVLVVLDDDDDDAQFPPWDAPDPVRPGTPDDPVRRVDDDDDDPVRSCCCNPPVCSSVVSNVVSVVVVVVVVPDPPPDPDLDPPPDPPPPVSSCCPHPPNPD

Secondary structure (DSSP, 8-state):
-HHHHHHHHHHH-TT----HHHHHHT---------SS--BSSTT--SB---GGGSSS--PPPHHHHHHHHHHSSHHHHHHHHHHHHHHHHHH---SS-----TT-TT-SHHHHTTSTTTT-